Protein AF-A0A3A4B0U3-F1 (afdb_monomer)

Sequence (80 aa):
MVRRAPAREALKRVARHPNASPAALAVCLTDEYARPLAAAHPALPVPVLVALLGDEDEAVAEAAAANPSLPPAEMARLIP

Mean predicted aligned error: 3.75 Å

Secondary structure (DSSP, 8-state):
--SHHHHHHHHHHHHT-TT--HHHHHHHTTSTTTHHHHHT-TTS-HHHHHHHTT-SSHHHHHHHHT-TTS-HHHHHTT--

Organism: NCBI:txid1070861

Structure (mmCIF, N/CA/C/O backbone):
data_AF-A0A3A4B0U3-F1
#
_entry.id   AF-A0A3A4B0U3-F1
#
loop_
_atom_site.group_PDB
_atom_site.id
_atom_site.type_symbol
_atom_site.label_atom_id
_atom_site.label_alt_id
_atom_site.label_comp_id
_atom_site.label_asym_id
_atom_site.label_entity_id
_atom_site.label_seq_id
_atom_site.pdbx_PDB_ins_code
_atom_site.Cartn_x
_atom_site.Cartn_y
_atom_site.Cartn_z
_atom_site.occupancy
_atom_site.B_iso_or_equiv
_atom_site.auth_seq_id
_atom_site.auth_comp_id
_atom_site.auth_asym_id
_atom_site.auth_atom_id
_atom_site.pdbx_PDB_model_num
ATOM 1 N N . MET A 1 1 ? 19.811 -12.946 -17.007 1.00 46.44 1 MET A N 1
A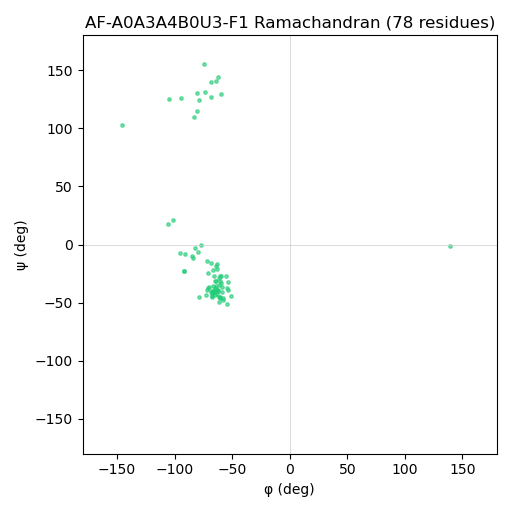TOM 2 C CA . MET A 1 1 ? 19.418 -11.969 -15.963 1.00 46.44 1 MET A CA 1
ATOM 3 C C . MET A 1 1 ? 19.756 -10.553 -16.432 1.00 46.44 1 MET A C 1
ATOM 5 O O . MET A 1 1 ? 20.747 -9.991 -16.001 1.00 46.44 1 MET A O 1
ATOM 9 N N . VAL A 1 2 ? 19.016 -9.982 -17.387 1.00 50.72 2 VAL A N 1
ATOM 10 C CA . VAL A 1 2 ? 19.413 -8.710 -18.025 1.00 50.72 2 VAL A CA 1
ATOM 11 C C . VAL A 1 2 ? 18.143 -7.924 -18.360 1.00 50.72 2 VAL A C 1
ATOM 13 O O . VAL A 1 2 ? 17.447 -8.312 -19.288 1.00 50.72 2 VAL A O 1
ATOM 16 N N . ARG A 1 3 ? 17.824 -6.900 -17.539 1.00 52.88 3 ARG A N 1
ATOM 17 C CA . ARG A 1 3 ? 16.799 -5.815 -17.674 1.00 52.88 3 ARG A CA 1
ATOM 18 C C . ARG A 1 3 ? 16.026 -5.452 -16.388 1.00 52.88 3 ARG A C 1
ATOM 20 O O . ARG A 1 3 ? 15.234 -4.518 -16.422 1.00 52.88 3 ARG A O 1
ATOM 27 N N . ARG A 1 4 ? 16.265 -6.102 -15.239 1.00 60.19 4 ARG A N 1
ATOM 28 C CA . ARG A 1 4 ? 15.508 -5.804 -13.997 1.00 60.19 4 ARG A CA 1
ATOM 29 C C . ARG A 1 4 ? 15.817 -4.438 -13.366 1.00 60.19 4 ARG A C 1
ATOM 31 O O . ARG A 1 4 ? 14.902 -3.793 -12.875 1.00 60.19 4 ARG A O 1
ATOM 38 N N . ALA A 1 5 ? 17.066 -3.970 -13.406 1.00 69.81 5 ALA A N 1
ATOM 39 C CA . ALA A 1 5 ? 17.449 -2.745 -12.693 1.00 69.81 5 ALA A CA 1
ATOM 40 C C . ALA A 1 5 ? 16.807 -1.449 -13.248 1.00 69.81 5 ALA A C 1
ATOM 42 O O . ALA A 1 5 ? 16.276 -0.683 -12.446 1.00 69.81 5 ALA A O 1
ATOM 43 N N . PRO A 1 6 ? 16.761 -1.201 -14.577 1.00 78.12 6 PRO A N 1
ATOM 44 C CA . PRO A 1 6 ? 16.124 0.009 -15.108 1.00 78.12 6 PRO A CA 1
ATOM 45 C C . PRO A 1 6 ? 14.610 0.050 -14.873 1.00 78.12 6 PRO A C 1
ATOM 47 O O . PRO A 1 6 ? 14.074 1.095 -14.519 1.00 78.12 6 PRO A O 1
ATOM 50 N N . ALA A 1 7 ? 13.926 -1.089 -15.037 1.00 87.19 7 ALA A N 1
ATOM 51 C CA . ALA A 1 7 ? 12.486 -1.185 -14.799 1.00 87.19 7 ALA A CA 1
ATOM 52 C C . ALA A 1 7 ? 12.147 -0.955 -13.319 1.00 87.19 7 ALA A C 1
ATOM 54 O O . ALA A 1 7 ? 11.250 -0.176 -13.015 1.00 87.19 7 ALA A O 1
ATOM 55 N N . ARG A 1 8 ? 12.920 -1.549 -12.402 1.00 91.56 8 ARG A N 1
ATOM 56 C CA . ARG A 1 8 ? 12.782 -1.324 -10.958 1.00 91.56 8 ARG A CA 1
ATOM 57 C C . ARG A 1 8 ? 12.930 0.146 -10.590 1.00 91.56 8 ARG A C 1
ATOM 59 O O . ARG A 1 8 ? 12.112 0.686 -9.852 1.00 91.56 8 ARG A O 1
ATOM 66 N N . GLU A 1 9 ? 13.961 0.811 -11.105 1.00 94.25 9 GLU A N 1
ATOM 67 C CA . GLU A 1 9 ? 14.172 2.222 -10.785 1.00 94.25 9 GLU A CA 1
ATOM 68 C C . GLU A 1 9 ? 13.059 3.103 -11.369 1.00 94.25 9 GLU A C 1
ATOM 70 O O . GLU A 1 9 ? 12.596 4.027 -10.704 1.00 94.25 9 GLU A O 1
ATOM 75 N N . ALA A 1 10 ? 12.544 2.772 -12.557 1.00 95.81 10 ALA A N 1
ATOM 76 C CA . ALA A 1 10 ? 11.358 3.428 -13.098 1.00 95.81 10 ALA A CA 1
ATOM 77 C C . ALA A 1 10 ? 10.129 3.233 -12.191 1.00 95.81 10 ALA A C 1
ATOM 79 O O . ALA A 1 10 ? 9.463 4.212 -11.864 1.00 95.81 10 ALA A O 1
ATOM 80 N N . LEU A 1 11 ? 9.862 2.011 -11.719 1.00 97.50 11 LEU A N 1
ATOM 81 C CA . LEU A 1 11 ? 8.733 1.721 -10.827 1.00 97.50 11 LEU A CA 1
ATOM 82 C C . LEU A 1 11 ? 8.853 2.442 -9.484 1.00 97.50 11 LEU A C 1
ATOM 84 O O . LEU A 1 11 ? 7.868 2.999 -9.009 1.00 97.50 11 LEU A O 1
ATOM 88 N N . LYS A 1 12 ? 10.053 2.515 -8.901 1.00 97.38 12 LYS A N 1
ATOM 89 C CA . LYS A 1 12 ? 10.294 3.305 -7.684 1.00 97.38 12 LYS A CA 1
ATOM 90 C C . LYS A 1 12 ? 10.034 4.792 -7.907 1.00 97.38 12 LYS A C 1
ATOM 92 O O . LYS A 1 12 ? 9.477 5.453 -7.032 1.00 97.38 12 LYS A O 1
ATOM 97 N N . ARG A 1 13 ? 10.434 5.333 -9.062 1.00 97.94 13 ARG A N 1
ATOM 98 C CA . ARG A 1 13 ? 10.174 6.738 -9.414 1.00 97.94 13 ARG A CA 1
ATOM 99 C C . ARG A 1 13 ? 8.687 6.999 -9.612 1.00 97.94 13 ARG A C 1
ATOM 101 O O . ARG A 1 13 ? 8.207 8.014 -9.125 1.00 97.94 13 ARG A O 1
ATOM 108 N N . VAL A 1 14 ? 7.969 6.083 -10.263 1.00 98.06 14 VAL A N 1
ATOM 109 C CA . VAL A 1 14 ? 6.507 6.151 -10.401 1.00 98.06 14 VAL A CA 1
ATOM 110 C C . VAL A 1 14 ? 5.842 6.109 -9.028 1.00 98.06 14 VAL A C 1
ATOM 112 O O . VAL A 1 14 ? 5.063 7.001 -8.726 1.00 98.06 14 VAL A O 1
ATOM 115 N N . ALA A 1 15 ? 6.203 5.158 -8.165 1.00 98.12 15 ALA A N 1
ATOM 116 C CA . ALA A 1 15 ? 5.611 5.008 -6.835 1.00 98.12 15 ALA A CA 1
ATOM 117 C C . ALA A 1 15 ? 5.812 6.232 -5.923 1.00 98.12 15 ALA A C 1
ATOM 119 O O . ALA A 1 15 ? 4.999 6.480 -5.043 1.00 98.12 15 ALA A O 1
ATOM 120 N N . ARG A 1 16 ? 6.882 7.011 -6.129 1.00 97.81 16 ARG A N 1
ATOM 121 C CA . ARG A 1 16 ? 7.159 8.253 -5.383 1.00 97.81 16 ARG A CA 1
ATOM 122 C C . ARG A 1 16 ? 6.569 9.505 -6.033 1.00 97.81 16 ARG A C 1
ATOM 124 O O . ARG A 1 16 ? 6.690 10.590 -5.468 1.00 97.81 16 ARG A O 1
ATOM 131 N N . HIS A 1 17 ? 6.023 9.397 -7.240 1.00 98.19 17 HIS A N 1
ATOM 132 C CA . HIS A 1 17 ? 5.565 10.559 -7.982 1.00 98.19 17 HIS A CA 1
ATOM 133 C C . HIS A 1 17 ? 4.204 11.024 -7.444 1.00 98.19 17 HIS A C 1
ATOM 135 O O . HIS A 1 17 ? 3.260 10.246 -7.504 1.00 98.19 17 HIS A O 1
ATOM 141 N N . PRO A 1 18 ? 4.039 12.291 -7.023 1.00 97.38 18 PRO A N 1
ATOM 142 C CA . PRO A 1 18 ? 2.828 12.752 -6.329 1.00 97.38 18 PRO A CA 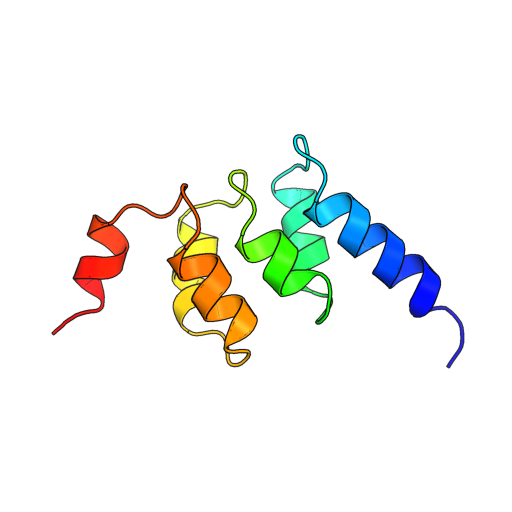1
ATOM 143 C C . PRO A 1 18 ? 1.535 12.592 -7.144 1.00 97.38 18 PRO A C 1
ATOM 145 O O . PRO A 1 18 ? 0.461 12.422 -6.579 1.00 97.38 18 PRO A O 1
ATOM 148 N N . ASN A 1 19 ? 1.640 12.614 -8.477 1.00 97.38 19 ASN A N 1
ATOM 149 C CA . ASN A 1 19 ? 0.510 12.427 -9.395 1.00 97.38 19 ASN A CA 1
ATOM 150 C C . ASN A 1 19 ? 0.449 11.014 -10.001 1.00 97.38 19 ASN A C 1
ATOM 152 O O . ASN A 1 19 ? -0.100 10.836 -11.090 1.00 97.38 19 ASN A O 1
ATOM 156 N N . ALA A 1 20 ? 1.081 10.018 -9.376 1.00 97.88 20 ALA A N 1
ATOM 157 C CA . ALA A 1 20 ? 0.970 8.638 -9.830 1.00 97.88 20 ALA A CA 1
ATOM 158 C C . ALA A 1 20 ? -0.497 8.193 -9.799 1.00 97.88 20 ALA A C 1
ATOM 160 O O . ALA A 1 20 ? -1.197 8.365 -8.801 1.00 97.88 20 ALA A O 1
ATOM 161 N N . SER A 1 21 ? -0.969 7.630 -10.911 1.00 98.12 21 SER A N 1
ATOM 162 C CA . SER A 1 21 ? -2.342 7.143 -10.997 1.00 98.12 21 SER A CA 1
ATOM 163 C C . SER A 1 21 ? -2.506 5.830 -10.221 1.00 98.12 21 SER A C 1
ATOM 165 O O . SER A 1 21 ? -1.544 5.063 -10.113 1.00 98.12 21 SER A O 1
ATOM 167 N N . PRO A 1 22 ? -3.725 5.495 -9.760 1.00 97.12 22 PRO A N 1
ATOM 168 C CA . PRO A 1 22 ? -3.993 4.204 -9.125 1.00 97.12 22 PRO A CA 1
ATOM 169 C C . PRO A 1 22 ? -3.561 3.007 -9.984 1.00 97.12 22 PRO A C 1
ATOM 171 O O . PRO A 1 22 ? -2.993 2.047 -9.474 1.00 97.12 22 PRO A O 1
ATOM 174 N N . ALA A 1 23 ? -3.763 3.084 -11.304 1.00 97.88 23 ALA A N 1
ATOM 175 C CA . ALA A 1 23 ? -3.345 2.034 -12.232 1.00 97.88 23 ALA A CA 1
ATOM 176 C C . ALA A 1 23 ? -1.815 1.894 -12.309 1.00 97.88 23 ALA A C 1
ATOM 178 O O . ALA A 1 23 ? -1.301 0.780 -12.341 1.00 97.88 23 ALA A O 1
ATOM 179 N N . ALA A 1 24 ? -1.075 3.007 -12.304 1.00 98.00 24 ALA A N 1
ATOM 180 C CA . ALA A 1 24 ? 0.385 2.971 -12.291 1.00 98.00 24 ALA A CA 1
ATOM 181 C C . ALA A 1 24 ? 0.922 2.404 -10.965 1.00 98.00 24 ALA A C 1
ATOM 183 O O . ALA A 1 24 ? 1.839 1.585 -10.972 1.00 98.00 24 ALA A O 1
ATOM 184 N N . LEU A 1 25 ? 0.306 2.776 -9.839 1.00 98.50 25 LEU A N 1
ATOM 185 C CA . LEU A 1 25 ? 0.638 2.233 -8.521 1.00 98.50 25 LEU A CA 1
ATOM 186 C C . LEU A 1 25 ? 0.349 0.732 -8.429 1.00 98.50 25 LEU A C 1
ATOM 188 O O . LEU A 1 25 ? 1.161 0.00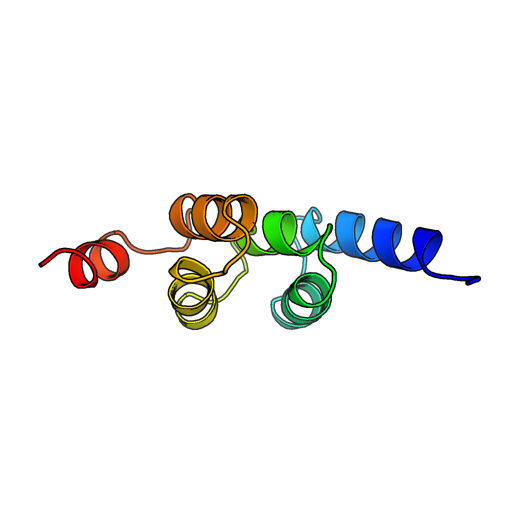1 -7.872 1.00 98.50 25 LEU A O 1
ATOM 192 N N . ALA A 1 26 ? -0.739 0.249 -9.036 1.00 98.12 26 ALA A N 1
ATOM 193 C CA . ALA A 1 26 ? -1.030 -1.182 -9.111 1.00 98.12 26 ALA A CA 1
ATOM 194 C C . ALA A 1 26 ? 0.091 -1.965 -9.817 1.00 98.12 26 ALA A C 1
ATOM 196 O O . ALA A 1 26 ? 0.447 -3.057 -9.383 1.00 98.12 26 ALA A O 1
ATOM 197 N N . VAL A 1 27 ? 0.711 -1.388 -10.854 1.00 97.81 27 VAL A N 1
ATOM 198 C CA . VAL A 1 27 ? 1.904 -1.982 -11.480 1.00 97.81 27 VAL A CA 1
ATOM 199 C C . VAL A 1 27 ? 3.097 -1.950 -10.520 1.00 97.81 27 VAL A C 1
ATOM 201 O O . VAL A 1 27 ? 3.801 -2.952 -10.399 1.00 97.81 27 VAL A O 1
ATOM 204 N N . CYS A 1 28 ? 3.319 -0.849 -9.795 1.00 97.94 28 CYS A N 1
ATOM 205 C CA . CYS A 1 28 ? 4.388 -0.755 -8.793 1.00 97.94 28 CYS A CA 1
ATOM 206 C C . CYS A 1 28 ? 4.253 -1.795 -7.671 1.00 97.94 28 CYS A C 1
ATOM 208 O O . CYS A 1 28 ? 5.272 -2.300 -7.210 1.00 97.94 28 CYS A O 1
ATOM 210 N N . LEU A 1 29 ? 3.030 -2.173 -7.280 1.00 98.19 29 LEU A N 1
ATOM 211 C CA . LEU A 1 29 ? 2.798 -3.227 -6.284 1.00 98.19 29 LEU A CA 1
ATOM 212 C C . LEU A 1 29 ? 3.309 -4.612 -6.726 1.00 98.19 29 LEU A C 1
ATOM 214 O O . LEU A 1 29 ? 3.498 -5.493 -5.892 1.00 98.19 29 LEU A O 1
ATOM 218 N N . THR A 1 30 ? 3.582 -4.824 -8.016 1.00 96.31 30 THR A N 1
ATOM 219 C CA . THR A 1 30 ? 4.126 -6.098 -8.523 1.00 96.31 30 THR A CA 1
ATOM 220 C C . THR A 1 30 ? 5.650 -6.221 -8.399 1.00 96.31 30 THR A C 1
ATOM 222 O O . THR A 1 30 ? 6.176 -7.322 -8.554 1.00 96.31 30 THR A O 1
ATOM 225 N N . ASP A 1 31 ? 6.368 -5.134 -8.091 1.00 96.50 31 ASP A N 1
ATOM 226 C CA . ASP A 1 31 ? 7.820 -5.145 -7.864 1.00 96.50 31 ASP A CA 1
ATOM 227 C C . ASP A 1 31 ? 8.131 -5.027 -6.372 1.00 96.50 31 ASP A C 1
ATOM 229 O O . ASP A 1 31 ? 7.720 -4.073 -5.722 1.00 96.50 31 ASP A O 1
ATOM 233 N N . GLU A 1 32 ? 8.901 -5.977 -5.845 1.00 95.00 32 GLU A N 1
ATOM 234 C CA . GLU A 1 32 ? 9.245 -6.088 -4.417 1.00 95.00 32 GLU A CA 1
ATOM 235 C C . GLU A 1 32 ? 9.856 -4.797 -3.822 1.00 95.00 32 GLU A C 1
ATOM 237 O O . GLU A 1 32 ? 9.596 -4.465 -2.674 1.00 95.00 32 GLU A O 1
ATOM 242 N N . TYR A 1 33 ? 10.600 -3.998 -4.601 1.00 94.62 33 TYR A N 1
ATOM 243 C CA . TYR A 1 33 ? 11.239 -2.772 -4.096 1.00 94.62 33 TYR A CA 1
ATOM 244 C C . TYR A 1 33 ? 10.376 -1.521 -4.278 1.00 94.62 33 TYR A C 1
ATOM 246 O O . TYR A 1 33 ? 10.602 -0.509 -3.608 1.00 94.62 33 TYR A O 1
ATOM 254 N N . ALA A 1 34 ? 9.432 -1.545 -5.218 1.00 97.38 34 ALA A N 1
ATOM 255 C CA . ALA A 1 34 ? 8.485 -0.457 -5.432 1.00 97.38 34 ALA A CA 1
ATOM 256 C C . ALA A 1 34 ? 7.188 -0.642 -4.632 1.00 97.38 34 ALA A C 1
ATOM 2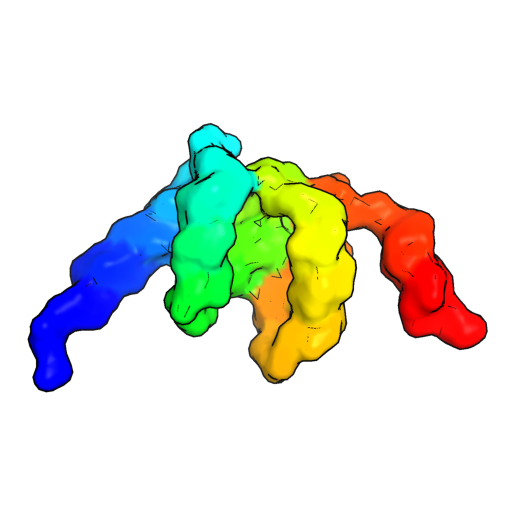58 O O . ALA A 1 34 ? 6.529 0.356 -4.336 1.00 97.38 34 ALA A O 1
ATOM 259 N N . ARG A 1 35 ? 6.843 -1.876 -4.244 1.00 98.19 35 ARG A N 1
ATOM 260 C CA . ARG A 1 35 ? 5.628 -2.215 -3.496 1.00 98.19 35 ARG A CA 1
ATOM 261 C C . ARG A 1 35 ? 5.463 -1.413 -2.200 1.00 98.19 35 ARG A C 1
ATOM 263 O O . ARG A 1 35 ? 4.419 -0.775 -2.092 1.00 98.19 35 ARG A O 1
ATOM 270 N N . PRO A 1 36 ? 6.441 -1.321 -1.273 1.00 98.44 36 PRO A N 1
ATOM 271 C CA . PRO A 1 36 ? 6.252 -0.539 -0.045 1.00 98.44 36 PRO A CA 1
ATOM 272 C C . PRO A 1 36 ? 6.093 0.963 -0.330 1.00 98.44 36 PRO A C 1
ATOM 274 O O . PRO A 1 36 ? 5.339 1.663 0.340 1.00 98.44 36 PRO A O 1
ATOM 277 N N . LEU A 1 37 ? 6.737 1.472 -1.388 1.00 98.44 37 LEU A N 1
ATOM 278 C CA . LEU A 1 37 ? 6.582 2.869 -1.807 1.00 98.44 37 LEU A CA 1
ATOM 279 C C . LEU A 1 37 ? 5.182 3.145 -2.358 1.00 98.44 37 LEU A C 1
ATOM 281 O O . LEU A 1 37 ? 4.607 4.191 -2.076 1.00 98.44 37 LEU A O 1
ATOM 285 N N . ALA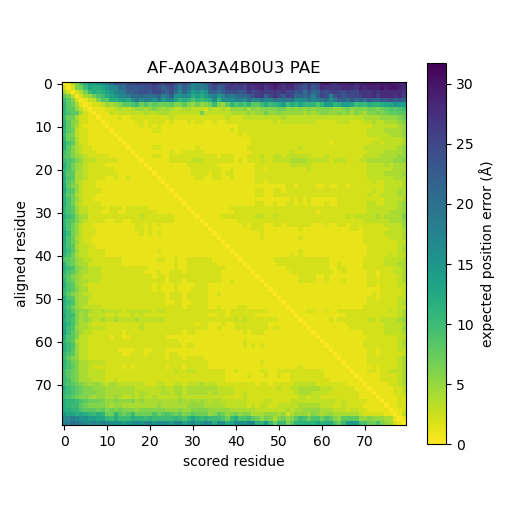 A 1 38 ? 4.638 2.211 -3.138 1.00 98.50 38 ALA A N 1
ATOM 286 C CA . ALA A 1 38 ? 3.286 2.313 -3.668 1.00 98.50 38 ALA A CA 1
ATOM 287 C C . ALA A 1 38 ? 2.232 2.136 -2.566 1.00 98.50 38 ALA A C 1
ATOM 289 O O . ALA A 1 38 ? 1.232 2.851 -2.572 1.00 98.50 38 ALA A O 1
ATOM 290 N N . ALA A 1 39 ? 2.481 1.246 -1.600 1.00 98.69 39 ALA A N 1
ATOM 291 C CA . ALA A 1 39 ? 1.636 1.031 -0.429 1.00 98.69 39 ALA A CA 1
ATOM 292 C C . ALA A 1 39 ? 1.512 2.287 0.445 1.00 98.69 39 ALA A C 1
ATOM 294 O O . ALA A 1 39 ? 0.431 2.558 0.952 1.00 98.69 39 ALA A O 1
ATOM 295 N N . ALA A 1 40 ? 2.567 3.101 0.553 1.00 98.62 40 ALA A N 1
ATOM 296 C CA . ALA A 1 40 ? 2.541 4.380 1.269 1.00 98.62 40 ALA A CA 1
ATOM 297 C C . ALA A 1 40 ? 1.901 5.541 0.474 1.00 98.62 40 ALA A C 1
ATOM 299 O O . ALA A 1 40 ? 1.761 6.649 0.997 1.00 98.62 40 ALA A O 1
ATOM 300 N N . HIS A 1 41 ? 1.552 5.344 -0.803 1.00 98.62 41 HIS A N 1
ATOM 301 C CA . HIS A 1 41 ? 1.116 6.440 -1.666 1.0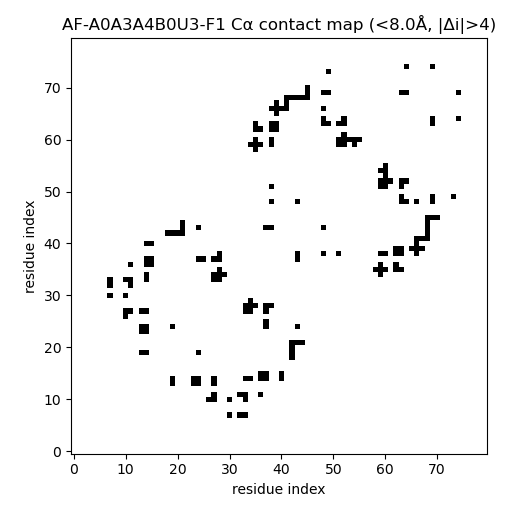0 98.62 41 HIS A CA 1
ATOM 302 C C . HIS A 1 41 ? -0.364 6.814 -1.426 1.00 98.62 41 HIS A C 1
ATOM 304 O O . HIS A 1 41 ? -1.233 5.943 -1.501 1.00 98.62 41 HIS A O 1
ATOM 310 N N . PRO A 1 42 ? -0.713 8.103 -1.230 1.00 98.12 42 PRO A N 1
ATOM 311 C CA . PRO A 1 42 ? -2.077 8.520 -0.872 1.00 98.12 42 PRO A CA 1
ATOM 312 C C . PRO A 1 42 ? -3.114 8.273 -1.978 1.00 98.12 42 PRO A C 1
ATOM 314 O O . PRO A 1 42 ? -4.306 8.169 -1.711 1.00 98.12 42 PRO A O 1
ATOM 317 N N . ALA A 1 43 ? -2.687 8.158 -3.236 1.00 98.06 43 ALA A N 1
ATOM 318 C CA . ALA A 1 43 ? -3.594 7.836 -4.342 1.00 98.06 43 ALA A CA 1
ATOM 319 C C . ALA A 1 43 ? -3.990 6.346 -4.411 1.00 98.06 43 ALA A C 1
ATOM 321 O O . ALA A 1 43 ? -4.734 5.963 -5.317 1.00 98.06 43 ALA A O 1
ATOM 322 N N . LEU A 1 44 ? -3.489 5.491 -3.508 1.00 97.94 44 LEU A N 1
ATOM 323 C CA . LEU A 1 44 ? -3.854 4.079 -3.503 1.00 97.94 44 LEU A CA 1
ATOM 324 C C . LEU A 1 44 ? -5.288 3.889 -2.967 1.00 97.94 44 LEU A C 1
ATOM 326 O O . LEU A 1 44 ? -5.623 4.436 -1.916 1.00 97.94 44 LEU A O 1
ATOM 330 N N . PRO A 1 45 ? -6.156 3.123 -3.656 1.00 97.81 45 PRO A N 1
ATOM 331 C CA . PRO A 1 45 ? -7.520 2.898 -3.188 1.00 97.81 45 PRO A CA 1
ATOM 332 C C . PRO A 1 45 ? -7.574 2.142 -1.854 1.00 97.81 45 PRO A C 1
ATOM 334 O O . PRO A 1 45 ? -6.861 1.157 -1.668 1.00 97.81 45 PRO A O 1
ATOM 337 N N . VAL A 1 46 ? -8.502 2.530 -0.974 1.00 97.38 46 VAL A N 1
ATOM 338 C CA . VAL A 1 46 ? -8.698 1.907 0.352 1.00 97.38 46 VAL A CA 1
ATOM 339 C C . VAL A 1 46 ? -8.834 0.378 0.305 1.00 97.38 46 VAL A C 1
ATOM 341 O O . VAL A 1 46 ? -8.156 -0.276 1.092 1.00 97.38 46 VAL A O 1
ATOM 344 N N . PRO A 1 47 ? -9.607 -0.239 -0.615 1.00 97.06 47 PRO A N 1
ATOM 345 C CA . PRO A 1 47 ? -9.703 -1.701 -0.664 1.00 97.06 47 PRO A CA 1
ATOM 346 C C . PRO A 1 47 ? -8.360 -2.393 -0.929 1.00 97.06 47 PRO A C 1
ATOM 348 O O . PRO A 1 47 ? -8.130 -3.498 -0.447 1.00 97.06 47 PRO A O 1
ATOM 351 N N . VAL A 1 48 ? -7.465 -1.739 -1.678 1.00 98.06 48 VAL A N 1
ATOM 352 C CA . VAL A 1 48 ? -6.111 -2.247 -1.923 1.00 98.06 48 VAL A CA 1
ATOM 353 C C . VAL A 1 48 ? -5.271 -2.113 -0.657 1.00 98.06 48 VAL A C 1
ATOM 355 O O . VAL A 1 48 ? -4.594 -3.063 -0.290 1.00 98.06 48 VAL A O 1
ATOM 358 N N . LEU A 1 49 ? -5.356 -0.978 0.046 1.00 98.19 49 LEU A N 1
ATOM 359 C CA . LEU A 1 49 ? -4.657 -0.782 1.321 1.00 98.19 49 LEU A CA 1
ATOM 360 C C . LEU A 1 49 ? -5.057 -1.832 2.356 1.00 98.19 49 LEU A C 1
ATOM 362 O O . LEU A 1 49 ? -4.180 -2.439 2.954 1.00 98.19 49 LEU A O 1
ATOM 366 N N . VAL A 1 50 ? -6.357 -2.103 2.507 1.00 97.69 50 VAL A N 1
ATOM 367 C CA . VAL A 1 50 ? -6.859 -3.132 3.431 1.00 97.69 50 VAL A CA 1
ATOM 368 C C . VAL A 1 50 ? -6.293 -4.513 3.097 1.00 97.69 50 VAL A C 1
ATOM 370 O O . VAL A 1 50 ? -5.907 -5.243 4.004 1.00 97.69 50 VAL A O 1
ATOM 373 N N . ALA A 1 51 ? -6.190 -4.865 1.813 1.00 96.94 51 ALA A N 1
ATOM 374 C CA . ALA A 1 51 ? -5.577 -6.128 1.406 1.00 96.94 51 ALA A CA 1
ATOM 375 C C . ALA A 1 51 ? -4.077 -6.192 1.753 1.00 96.94 51 ALA A C 1
ATOM 377 O O . ALA A 1 51 ? -3.592 -7.239 2.171 1.00 96.94 51 ALA A O 1
ATOM 378 N N . LEU A 1 52 ? -3.356 -5.074 1.618 1.00 98.06 52 LEU A N 1
ATOM 379 C CA . LEU A 1 52 ? -1.922 -4.988 1.914 1.00 98.06 52 LEU A CA 1
ATOM 380 C C . LEU A 1 52 ? -1.596 -5.031 3.415 1.00 98.06 52 LEU A C 1
ATOM 382 O O . LEU A 1 52 ? -0.447 -5.276 3.762 1.00 98.06 52 LEU A O 1
ATOM 386 N N . LEU A 1 53 ? -2.573 -4.852 4.312 1.00 97.00 53 LEU A N 1
ATOM 387 C CA . LEU A 1 53 ? -2.356 -4.998 5.761 1.00 97.00 53 LEU A CA 1
ATOM 388 C C . LEU A 1 53 ? -1.953 -6.423 6.167 1.00 97.00 53 LEU A C 1
ATOM 390 O O . LEU A 1 53 ? -1.384 -6.610 7.237 1.00 97.00 53 LEU A O 1
ATOM 394 N N . GLY A 1 54 ? -2.258 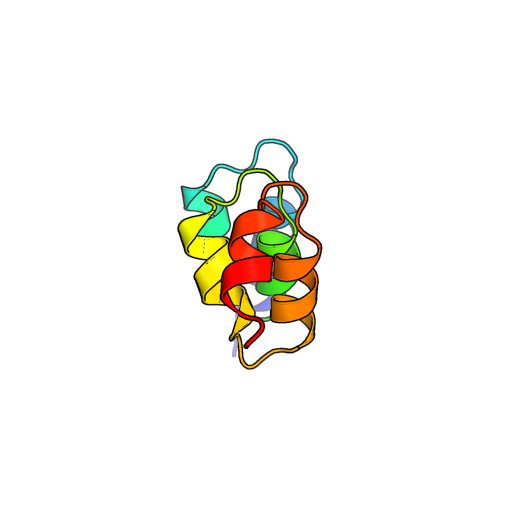-7.414 5.327 1.00 95.19 54 GLY A N 1
ATOM 395 C CA . GLY A 1 54 ? -1.827 -8.801 5.495 1.00 95.19 54 GLY A CA 1
ATOM 396 C C . GLY A 1 54 ? -0.706 -9.222 4.543 1.00 95.19 54 GLY A C 1
ATOM 397 O O . GLY A 1 54 ? -0.560 -10.421 4.319 1.00 95.19 54 GLY A O 1
ATOM 398 N N . ASP A 1 55 ? 0.020 -8.281 3.922 1.00 97.62 55 ASP A N 1
ATOM 399 C CA . ASP A 1 55 ? 1.156 -8.620 3.053 1.00 97.62 55 ASP A CA 1
ATOM 400 C C . ASP A 1 55 ? 2.256 -9.331 3.867 1.00 97.62 55 ASP A C 1
ATOM 402 O O . ASP A 1 55 ? 2.473 -9.035 5.042 1.00 97.62 55 ASP A O 1
ATOM 406 N N . GLU A 1 56 ? 2.933 -10.296 3.242 1.00 96.75 56 GLU A N 1
ATOM 407 C CA . GLU A 1 56 ? 4.007 -11.073 3.873 1.00 96.75 56 GLU A CA 1
ATOM 408 C C . GLU A 1 56 ? 5.273 -10.232 4.095 1.00 96.75 56 GLU A C 1
ATOM 410 O O . GLU A 1 56 ? 6.088 -10.551 4.961 1.00 96.75 56 GLU A O 1
ATOM 415 N N . ASP A 1 57 ? 5.453 -9.170 3.305 1.00 97.88 57 ASP A N 1
ATOM 416 C CA . ASP A 1 57 ? 6.513 -8.190 3.507 1.00 97.88 57 ASP A CA 1
ATOM 417 C C . ASP A 1 57 ? 6.072 -7.156 4.555 1.00 97.88 57 ASP A C 1
ATOM 419 O O . ASP A 1 57 ? 5.217 -6.302 4.304 1.00 97.88 57 ASP A O 1
ATOM 423 N N . GLU A 1 58 ? 6.690 -7.216 5.735 1.00 97.94 58 GLU A N 1
ATOM 424 C CA . GLU A 1 58 ? 6.406 -6.324 6.863 1.00 97.94 58 GLU A CA 1
ATOM 425 C C . GLU A 1 58 ? 6.518 -4.842 6.475 1.00 97.94 58 GLU A C 1
ATOM 427 O O . GLU A 1 58 ? 5.665 -4.044 6.857 1.00 97.94 58 GLU A O 1
ATOM 432 N N . ALA A 1 59 ? 7.480 -4.468 5.620 1.00 98.25 59 ALA A N 1
ATOM 433 C CA . ALA A 1 59 ? 7.631 -3.080 5.181 1.00 98.25 59 ALA A CA 1
ATOM 434 C C . ALA A 1 59 ? 6.442 -2.605 4.331 1.00 98.25 59 ALA A C 1
ATOM 436 O O . ALA A 1 59 ? 6.140 -1.410 4.278 1.00 98.25 59 ALA A O 1
ATOM 437 N N . VAL A 1 60 ? 5.767 -3.525 3.641 1.00 98.62 60 VAL A N 1
ATOM 438 C CA . VAL A 1 60 ? 4.572 -3.238 2.844 1.00 98.62 60 VAL A CA 1
ATOM 439 C C . VAL A 1 60 ? 3.352 -3.118 3.748 1.00 98.62 60 VAL A C 1
ATOM 441 O O . VAL A 1 60 ? 2.595 -2.156 3.598 1.00 98.62 60 VAL A O 1
ATOM 444 N N . ALA A 1 61 ? 3.188 -4.041 4.697 1.00 98.06 61 ALA A N 1
ATOM 445 C CA . ALA A 1 61 ? 2.099 -4.001 5.668 1.00 98.06 61 ALA A CA 1
ATOM 446 C C . ALA A 1 61 ? 2.164 -2.731 6.534 1.00 98.06 61 ALA A C 1
ATOM 448 O O . ALA A 1 61 ? 1.165 -2.022 6.672 1.00 98.06 61 ALA A O 1
ATOM 449 N N . GLU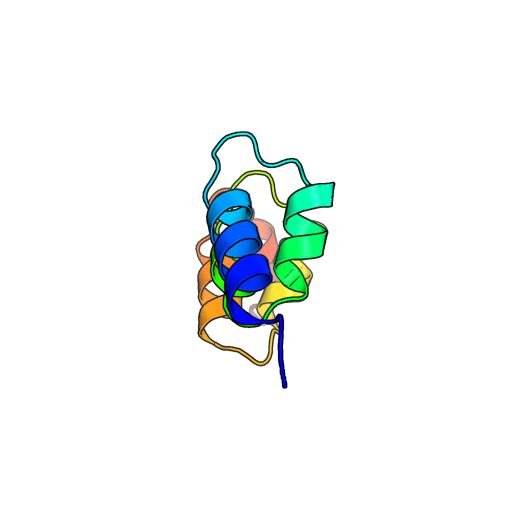 A 1 62 ? 3.352 -2.374 7.031 1.00 98.19 62 GLU A N 1
ATOM 450 C CA . GLU A 1 62 ? 3.591 -1.128 7.765 1.00 98.19 62 GLU A CA 1
ATOM 451 C C . GLU A 1 62 ? 3.290 0.109 6.913 1.00 98.19 62 GLU A C 1
ATOM 453 O O . GLU A 1 62 ? 2.609 1.031 7.367 1.00 98.19 62 GLU A O 1
ATOM 458 N N . ALA A 1 63 ? 3.753 0.135 5.659 1.00 98.56 63 ALA A N 1
ATOM 459 C CA . ALA A 1 63 ? 3.493 1.245 4.746 1.00 98.56 63 ALA A CA 1
ATOM 460 C C . ALA A 1 63 ? 1.996 1.421 4.447 1.00 98.56 63 ALA A C 1
ATOM 462 O O . ALA A 1 63 ? 1.517 2.554 4.373 1.00 98.56 63 ALA A O 1
ATOM 463 N N . ALA A 1 64 ? 1.257 0.319 4.293 1.00 98.31 64 ALA A N 1
ATOM 464 C CA . ALA A 1 64 ? -0.189 0.344 4.110 1.00 98.31 64 ALA A CA 1
ATOM 465 C C . ALA A 1 64 ? -0.910 0.836 5.375 1.00 98.31 64 ALA A C 1
ATOM 467 O O . ALA A 1 64 ? -1.788 1.693 5.277 1.00 98.31 64 ALA A O 1
ATOM 468 N N . ALA A 1 65 ? -0.504 0.359 6.556 1.00 97.56 65 ALA A N 1
ATOM 469 C CA . ALA A 1 65 ? -1.061 0.781 7.842 1.00 97.56 65 ALA A CA 1
ATOM 470 C C . ALA A 1 65 ? -0.805 2.269 8.138 1.00 97.56 65 ALA A C 1
ATOM 472 O O . ALA A 1 65 ? -1.666 2.949 8.694 1.00 97.56 65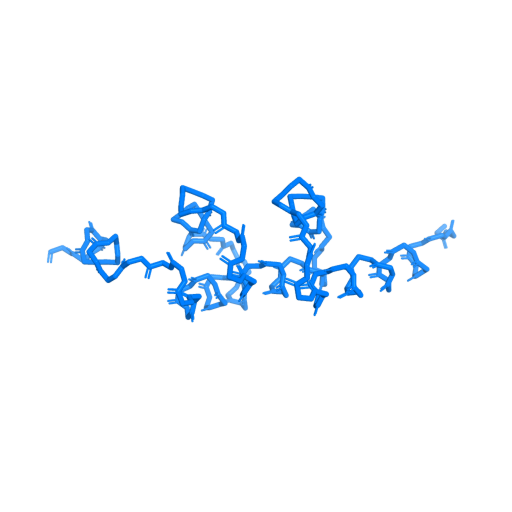 ALA A O 1
ATOM 473 N N . ALA A 1 66 ? 0.358 2.788 7.737 1.00 97.38 66 ALA A N 1
ATOM 474 C CA . ALA A 1 66 ? 0.726 4.194 7.878 1.00 97.38 66 ALA A CA 1
ATOM 475 C C . ALA A 1 66 ? 0.166 5.098 6.762 1.00 97.38 66 ALA A C 1
ATOM 477 O O . ALA A 1 66 ? 0.385 6.313 6.789 1.00 97.38 66 ALA A O 1
ATOM 478 N N . ASN A 1 67 ? -0.525 4.541 5.761 1.00 98.38 67 ASN A N 1
ATOM 479 C CA . ASN A 1 67 ? -1.008 5.319 4.628 1.00 98.38 67 ASN A CA 1
ATOM 480 C C . ASN A 1 67 ? -2.119 6.296 5.068 1.00 98.38 67 ASN A C 1
ATOM 482 O O . ASN A 1 67 ? -3.128 5.863 5.626 1.00 98.38 67 ASN A O 1
ATOM 486 N N . PRO A 1 68 ? -2.007 7.603 4.760 1.00 96.94 68 PRO A N 1
ATOM 487 C CA . PRO A 1 68 ? -2.992 8.608 5.174 1.00 96.94 68 PRO A CA 1
ATOM 488 C C . PRO A 1 68 ? -4.388 8.414 4.564 1.00 96.94 68 PRO A C 1
ATOM 490 O O . PRO A 1 68 ? -5.361 8.976 5.063 1.00 96.94 68 PRO A O 1
ATOM 493 N N . SER A 1 69 ? -4.496 7.646 3.482 1.00 97.25 69 SER A N 1
ATOM 494 C CA . SER A 1 69 ? -5.765 7.325 2.836 1.00 97.25 69 SER A CA 1
ATOM 495 C C . SER A 1 69 ? -6.470 6.129 3.467 1.00 97.25 69 SER A C 1
ATOM 497 O O . SER A 1 69 ? -7.632 5.904 3.137 1.00 97.25 69 SER A O 1
ATOM 499 N N . LEU A 1 70 ? -5.821 5.375 4.364 1.00 97.69 70 LEU A N 1
ATOM 500 C CA . LEU A 1 70 ? -6.453 4.281 5.097 1.00 97.69 70 LEU A CA 1
ATOM 501 C C . LEU A 1 70 ? -7.255 4.841 6.287 1.00 97.69 70 LEU A C 1
ATOM 503 O O . LEU A 1 70 ? -6.669 5.385 7.226 1.00 97.69 70 LEU A O 1
ATOM 507 N N . PRO A 1 71 ? -8.594 4.713 6.306 1.00 96.38 71 PRO A N 1
ATOM 508 C CA . PRO A 1 71 ? -9.383 5.220 7.419 1.00 96.38 71 PRO A CA 1
ATOM 509 C C . PRO A 1 71 ? -9.124 4.406 8.699 1.00 96.38 71 PRO A C 1
ATOM 511 O O . PRO A 1 71 ? -9.140 3.174 8.637 1.00 96.38 71 PRO A O 1
ATOM 514 N N . PRO A 1 72 ? -9.022 5.040 9.885 1.00 92.50 72 PRO A N 1
ATOM 515 C CA . PRO A 1 72 ? -8.868 4.323 11.156 1.00 92.50 72 PRO A CA 1
ATOM 516 C C . PRO A 1 72 ? -9.973 3.292 11.428 1.00 92.50 72 PRO A C 1
ATOM 518 O O . PRO A 1 72 ? -9.744 2.293 12.102 1.00 92.50 72 PRO A O 1
ATOM 521 N N . ALA A 1 73 ? -11.171 3.510 10.876 1.00 94.06 73 ALA A N 1
ATOM 522 C CA . ALA A 1 73 ? -12.283 2.570 10.977 1.00 94.06 73 ALA A CA 1
ATOM 523 C C . ALA A 1 73 ? -11.998 1.223 10.290 1.00 94.06 73 ALA A C 1
ATOM 525 O O . ALA A 1 73 ? -12.490 0.202 10.760 1.00 94.06 73 ALA A O 1
ATOM 526 N N . GLU A 1 74 ? -11.208 1.199 9.211 1.00 94.38 74 GLU A N 1
ATOM 527 C CA . GLU A 1 74 ? -10.800 -0.058 8.571 1.00 94.38 74 GLU A CA 1
ATOM 528 C C . GLU A 1 74 ? -9.790 -0.813 9.441 1.00 94.38 74 GLU A C 1
ATOM 530 O O . GLU A 1 74 ? -9.917 -2.020 9.611 1.00 94.38 74 GLU A O 1
ATOM 535 N N . MET A 1 75 ? -8.859 -0.101 10.085 1.00 89.94 75 MET A N 1
ATOM 536 C CA . MET A 1 75 ? -7.927 -0.696 11.054 1.00 89.94 75 MET A CA 1
ATOM 537 C C . MET A 1 75 ? -8.659 -1.271 12.272 1.00 89.94 75 MET A C 1
ATOM 539 O O . MET A 1 75 ? -8.368 -2.381 12.708 1.00 89.94 75 MET A O 1
ATOM 543 N N . ALA A 1 76 ? -9.650 -0.548 12.800 1.00 91.12 76 ALA A N 1
ATOM 544 C CA . ALA A 1 76 ? -10.422 -0.982 13.963 1.00 91.12 76 ALA A CA 1
ATOM 545 C C . ALA A 1 76 ? -11.186 -2.296 13.723 1.00 91.12 76 ALA A C 1
ATOM 547 O O . ALA A 1 76 ? -11.387 -3.058 14.660 1.00 91.12 76 ALA A O 1
ATOM 548 N N . ARG A 1 77 ? -11.580 -2.591 12.476 1.00 90.31 77 ARG A N 1
ATOM 549 C CA . ARG A 1 77 ? -12.256 -3.851 12.112 1.00 90.31 77 ARG A CA 1
ATOM 550 C C . ARG A 1 77 ? -11.356 -5.084 12.207 1.00 90.31 77 ARG A C 1
ATOM 552 O O . ARG A 1 77 ? -11.875 -6.195 12.176 1.00 90.31 77 ARG A O 1
ATOM 559 N N . LEU A 1 78 ? -10.040 -4.898 12.275 1.00 83.06 78 LEU A N 1
ATOM 560 C CA . LEU A 1 78 ? -9.057 -5.982 12.343 1.00 83.06 78 LEU A CA 1
ATOM 561 C C . LEU A 1 78 ? -8.643 -6.318 13.781 1.00 83.06 78 LEU A C 1
ATOM 563 O O . LEU A 1 78 ? -7.919 -7.287 13.997 1.00 83.06 78 LEU A O 1
ATOM 567 N N . ILE A 1 79 ? -9.092 -5.524 14.755 1.00 80.44 79 ILE A N 1
ATOM 568 C CA . ILE A 1 79 ? -8.833 -5.740 16.177 1.00 80.44 79 ILE A CA 1
ATOM 569 C C . ILE A 1 79 ? -10.034 -6.519 16.758 1.00 80.44 79 ILE A C 1
ATOM 571 O O . ILE A 1 79 ? -11.165 -6.075 16.549 1.00 80.44 79 ILE A O 1
ATOM 575 N N . PRO A 1 80 ? -9.818 -7.669 17.430 1.00 71.19 80 PRO A N 1
ATOM 576 C CA . PRO A 1 80 ? -10.883 -8.459 18.061 1.00 71.19 80 PRO A CA 1
ATOM 577 C C . PRO A 1 80 ? -11.654 -7.732 19.168 1.00 71.19 80 PRO A C 1
ATOM 579 O O . PRO A 1 80 ? -11.040 -6.900 19.878 1.00 71.19 80 PRO A O 1
#

Nearest PDB structures (foldseek):
  3c2h-assembly1_A  TM=4.831E-01  e=7.838E+00  unclassified
  3c2h-assembly2_B  TM=4.843E-01  e=7.410E+00  unclassified

pLDDT: mean 93.4, std 10.93, range [46.44, 98.69]

Radius of gyration: 12.88 Å; Cα contacts (8 Å, |Δi|>4): 102; chains: 1; bounding box: 32×25×36 Å

Solvent-accessible surface area (backbone atoms only — not comparable to full-atom values): 4392 Å² total; per-residue (Å²): 143,86,67,64,67,66,54,50,53,50,30,38,52,46,23,68,36,94,82,45,47,52,72,58,31,56,57,13,53,74,36,87,82,13,20,31,46,20,38,41,30,64,61,47,56,50,75,58,36,63,58,30,56,71,42,90,51,61,64,30,15,51,23,15,70,67,14,85,53,51,56,68,69,64,59,55,72,74,57,134

Foldseek 3Di:
DPDPPVVLVVLLCLLQDLPRALVSLVVLCVDPNSQLSSLLHQNHDQVVLLVQCPPPPPSNNVSSVNHPNHDVVSVVVVDD

InterPro domains:
  IPR011989 Armadillo-like helical [G3DSA:1.25.10.10] (1-79)